Protein AF-A0A9P4HJ32-F1 (afdb_monomer_lite)

pLDDT: mean 80.84, std 12.19, range [44.28, 93.56]

InterPro domains:
  IPR002921 Fungal lipase-type domain [PF01764] (9-106)
  IPR029058 Alpha/Beta hydrolase fold [G3DSA:3.40.50.1820] (1-153)
  IPR029058 Alpha/Beta hydrolase fold [SSF53474] (9-110)

Organism: NCBI:txid210430

Structure (mmCIF, N/CA/C/O backbone):
data_AF-A0A9P4HJ32-F1
#
_entry.id   AF-A0A9P4HJ32-F1
#
loop_
_atom_site.group_PDB
_atom_site.id
_atom_site.type_symbol
_atom_site.label_atom_id
_atom_site.label_alt_id
_atom_site.label_comp_id
_atom_site.label_asym_id
_atom_site.label_entity_id
_atom_site.label_seq_id
_atom_site.pdbx_PDB_ins_code
_atom_site.Cartn_x
_atom_site.Cartn_y
_atom_site.Cartn_z
_atom_site.occupancy
_atom_site.B_iso_or_equiv
_atom_site.auth_seq_id
_atom_site.auth_comp_id
_atom_site.auth_asym_id
_atom_site.auth_atom_id
_atom_site.pdbx_PDB_model_num
ATOM 1 N N . MET A 1 1 ? 17.304 8.171 8.869 1.00 63.50 1 MET A N 1
ATOM 2 C CA . MET A 1 1 ? 16.252 8.714 7.978 1.00 63.50 1 MET A CA 1
ATOM 3 C C . MET A 1 1 ? 14.934 7.968 8.173 1.00 63.50 1 MET A C 1
ATOM 5 O O . MET A 1 1 ? 13.991 8.559 8.678 1.00 63.50 1 MET A O 1
ATOM 9 N N . TRP A 1 2 ? 14.903 6.663 7.905 1.00 66.06 2 TRP A N 1
ATOM 10 C CA . TRP A 1 2 ? 13.731 5.793 8.039 1.00 66.06 2 TRP A CA 1
ATOM 11 C C . TRP A 1 2 ? 12.939 5.889 9.356 1.00 66.06 2 TRP A C 1
ATOM 13 O O . TRP A 1 2 ? 11.727 6.075 9.316 1.00 66.06 2 TRP A O 1
ATOM 23 N N . HIS A 1 3 ? 13.598 5.868 10.520 1.00 68.44 3 HIS A N 1
ATOM 24 C CA . HIS A 1 3 ? 12.908 6.025 11.813 1.00 68.44 3 HIS A CA 1
ATOM 25 C C . HIS A 1 3 ? 12.231 7.394 11.998 1.00 68.44 3 HIS A C 1
ATOM 27 O O . HIS A 1 3 ? 11.161 7.470 12.594 1.00 68.44 3 HIS A O 1
ATOM 33 N N . GLY A 1 4 ? 12.822 8.470 11.467 1.00 69.75 4 GLY A N 1
ATOM 34 C CA . GLY A 1 4 ? 12.216 9.805 11.513 1.00 69.75 4 GLY A CA 1
ATOM 35 C C . GLY A 1 4 ? 10.973 9.896 10.626 1.00 69.75 4 GLY A C 1
ATOM 36 O O . GLY A 1 4 ? 9.961 10.446 11.045 1.00 69.75 4 GLY A O 1
ATOM 37 N N . MET A 1 5 ? 11.023 9.280 9.440 1.00 76.31 5 MET A N 1
ATOM 38 C CA . MET A 1 5 ? 9.870 9.191 8.536 1.00 76.31 5 MET A CA 1
ATOM 39 C C . MET A 1 5 ? 8.754 8.320 9.121 1.00 76.31 5 MET A C 1
ATOM 41 O O . MET A 1 5 ? 7.588 8.680 9.006 1.00 76.31 5 MET A O 1
ATOM 45 N N . ARG A 1 6 ? 9.103 7.219 9.805 1.00 74.94 6 ARG A N 1
ATOM 46 C CA . ARG A 1 6 ? 8.141 6.400 10.557 1.00 74.94 6 ARG A CA 1
ATOM 47 C C . ARG A 1 6 ? 7.414 7.232 11.612 1.00 74.94 6 ARG A C 1
ATOM 49 O O . ARG A 1 6 ? 6.195 7.190 11.656 1.00 74.94 6 ARG A O 1
ATOM 56 N N . LYS A 1 7 ? 8.142 8.014 12.420 1.00 80.00 7 LYS A N 1
ATOM 57 C CA . LYS A 1 7 ? 7.524 8.875 13.441 1.00 80.00 7 LYS A CA 1
ATOM 58 C C . LYS A 1 7 ? 6.547 9.877 12.820 1.00 80.00 7 LYS A C 1
ATOM 60 O O . LYS A 1 7 ? 5.411 9.958 13.263 1.00 80.00 7 LYS A O 1
ATOM 65 N N . ALA A 1 8 ? 6.972 10.581 11.770 1.00 81.62 8 ALA A N 1
ATOM 66 C CA . ALA A 1 8 ? 6.108 11.532 11.073 1.00 81.62 8 ALA A CA 1
ATOM 67 C C . ALA A 1 8 ? 4.844 10.858 10.507 1.00 81.62 8 ALA A C 1
ATOM 69 O O . ALA A 1 8 ? 3.756 11.411 10.619 1.00 81.62 8 ALA A O 1
ATOM 70 N N . ALA A 1 9 ? 4.967 9.645 9.957 1.00 79.38 9 ALA A N 1
ATOM 71 C CA . ALA A 1 9 ? 3.818 8.877 9.485 1.00 79.38 9 ALA A CA 1
ATOM 72 C C . ALA A 1 9 ? 2.849 8.510 10.625 1.00 79.38 9 ALA A C 1
ATOM 74 O O . ALA A 1 9 ? 1.639 8.629 10.449 1.00 79.38 9 ALA A O 1
ATOM 75 N N . SER A 1 10 ? 3.358 8.113 11.796 1.00 81.50 10 SER A N 1
ATOM 76 C CA . SER A 1 10 ? 2.527 7.818 12.973 1.00 81.50 10 SER A CA 1
ATOM 77 C C . SER A 1 10 ? 1.823 9.061 13.532 1.00 81.50 10 SER A C 1
ATOM 79 O O . SER A 1 10 ? 0.663 8.976 13.945 1.00 81.50 10 SER A O 1
ATOM 81 N N . ASP A 1 11 ? 2.491 10.217 13.521 1.00 84.62 11 ASP A N 1
ATOM 82 C CA . ASP A 1 11 ? 1.903 11.485 13.966 1.00 84.62 11 ASP A CA 1
ATOM 83 C C . ASP A 1 11 ? 0.747 11.903 13.036 1.00 84.62 11 ASP A C 1
ATOM 85 O O . ASP A 1 11 ? -0.332 12.265 13.504 1.00 84.62 11 ASP A O 1
ATOM 89 N N . GLU A 1 12 ? 0.933 11.798 11.715 1.00 84.94 12 GLU A N 1
ATOM 90 C CA . GLU A 1 12 ? -0.121 12.097 10.735 1.00 84.94 12 GLU A CA 1
ATOM 91 C C . GLU A 1 12 ? -1.273 11.082 10.773 1.00 84.94 12 GLU A C 1
ATOM 93 O O . GLU A 1 12 ? -2.437 11.476 10.680 1.00 84.94 12 GLU A O 1
ATOM 98 N N . LEU A 1 13 ? -0.981 9.791 10.985 1.00 83.81 13 LEU A N 1
ATOM 99 C CA . LEU A 1 13 ? -2.013 8.774 11.211 1.00 83.81 13 LEU A CA 1
ATOM 100 C C . LEU A 1 13 ? -2.904 9.149 12.399 1.00 83.81 13 LEU A C 1
ATOM 102 O O . LEU A 1 13 ? -4.127 9.108 12.276 1.00 83.81 13 LEU A O 1
ATOM 106 N N . SER A 1 14 ? -2.294 9.510 13.531 1.00 85.06 14 SER A N 1
ATOM 107 C CA . SER A 1 14 ? -3.031 9.835 14.756 1.00 85.06 14 SER A CA 1
ATOM 108 C C . SER A 1 14 ? -3.970 11.022 14.525 1.00 85.06 14 SER A C 1
ATOM 110 O O . SER A 1 14 ? -5.155 10.938 14.832 1.00 85.06 14 SER A O 1
ATOM 112 N N . LYS A 1 15 ? -3.488 12.083 13.859 1.00 86.62 15 LYS A N 1
ATOM 113 C CA . LYS A 1 15 ? -4.322 13.241 13.491 1.00 86.62 15 LYS A CA 1
ATOM 114 C C . LYS A 1 15 ? -5.501 12.858 12.596 1.00 86.62 15 LYS A C 1
ATOM 116 O O . LYS A 1 15 ? -6.607 13.363 12.783 1.00 86.62 15 LYS A O 1
ATOM 121 N N . ALA A 1 16 ? -5.274 11.990 11.609 1.00 84.56 16 ALA A N 1
ATOM 122 C CA . ALA A 1 16 ? -6.331 11.539 10.709 1.00 84.56 16 ALA A CA 1
ATOM 123 C C . ALA A 1 16 ? -7.399 10.725 11.458 1.00 84.56 16 ALA A C 1
ATOM 125 O O . ALA A 1 16 ? -8.595 10.936 11.252 1.00 84.56 16 ALA A O 1
ATOM 126 N N . VAL A 1 17 ? -6.974 9.833 12.356 1.00 85.44 17 VAL A N 1
ATOM 127 C CA . VAL A 1 17 ? -7.867 9.037 13.207 1.00 85.44 17 VAL A CA 1
ATOM 128 C C . VAL A 1 17 ? -8.686 9.937 14.131 1.00 85.44 17 VAL A C 1
ATOM 130 O O . VAL A 1 17 ? -9.909 9.803 14.161 1.00 85.44 17 VAL A O 1
ATOM 133 N N . ASP A 1 18 ? -8.052 10.899 14.804 1.00 86.69 18 ASP A N 1
ATOM 134 C CA . ASP A 1 18 ? -8.735 11.873 15.662 1.00 86.69 18 ASP A CA 1
ATOM 135 C C . ASP A 1 18 ? -9.801 12.655 14.883 1.00 86.69 18 ASP A C 1
ATOM 137 O O . ASP A 1 18 ? -10.925 12.834 15.355 1.00 86.69 18 ASP A O 1
ATOM 141 N N . GLY A 1 19 ? -9.485 13.061 13.648 1.00 86.50 19 GLY A N 1
ATOM 142 C CA . GLY A 1 19 ? -10.426 13.740 12.759 1.00 86.50 19 GLY A CA 1
ATOM 143 C C . GLY A 1 19 ? -11.647 12.892 12.385 1.00 86.50 19 GLY A C 1
ATOM 144 O O . GLY A 1 19 ? -12.755 13.424 12.302 1.00 86.50 19 GLY A O 1
ATOM 145 N N . ILE A 1 20 ? -11.474 11.582 12.185 1.00 85.44 20 ILE A N 1
ATOM 146 C CA . ILE A 1 20 ? -12.574 10.644 11.897 1.00 85.44 20 ILE A CA 1
ATOM 147 C C . ILE A 1 20 ? -13.428 10.410 13.149 1.00 85.44 20 ILE A C 1
ATOM 149 O O . ILE A 1 20 ? -14.660 10.439 13.079 1.00 85.44 20 ILE A O 1
ATOM 153 N N . LEU A 1 21 ? -12.785 10.219 14.305 1.00 86.38 21 LEU A N 1
ATOM 154 C CA . LEU A 1 21 ? -13.467 10.026 15.585 1.00 86.38 21 LEU A CA 1
ATOM 155 C C . LEU A 1 21 ? -14.290 11.251 15.983 1.00 86.38 21 LEU A C 1
ATOM 157 O O . LEU A 1 21 ? -15.420 11.098 16.443 1.00 86.38 21 LEU A O 1
ATOM 161 N N . ALA A 1 22 ? -13.771 12.458 15.750 1.00 88.44 22 ALA A N 1
ATOM 162 C CA . ALA A 1 22 ? -14.486 13.706 16.008 1.00 88.44 22 ALA A CA 1
ATOM 163 C C . ALA A 1 22 ? -15.792 13.827 15.202 1.00 88.44 22 ALA A C 1
ATOM 165 O O . ALA A 1 22 ? -16.720 14.512 15.627 1.00 88.44 22 ALA A O 1
ATOM 166 N N . GLN A 1 23 ? -15.891 13.138 14.062 1.00 88.75 23 GLN A N 1
ATOM 167 C CA . GLN A 1 23 ? -17.110 13.073 13.251 1.00 88.75 23 GLN A CA 1
ATOM 168 C C . GLN A 1 23 ? -18.100 12.004 13.744 1.00 88.75 23 GLN A C 1
ATOM 170 O O . GLN A 1 23 ? -19.191 11.885 13.192 1.00 88.75 23 GLN A O 1
ATOM 175 N N . GLY A 1 24 ? -17.742 11.209 14.760 1.00 85.56 24 GLY A N 1
ATOM 176 C CA . GLY A 1 24 ? -18.576 10.129 15.291 1.00 85.56 24 GLY A CA 1
ATOM 177 C C . GLY A 1 24 ? -18.759 8.966 14.313 1.00 85.56 24 GLY A C 1
ATOM 178 O O . GLY A 1 24 ? -19.758 8.253 14.386 1.00 85.56 24 GLY A O 1
ATOM 179 N N . THR A 1 25 ? -17.826 8.788 13.373 1.00 85.25 25 THR A N 1
ATOM 180 C CA . THR A 1 25 ? -17.919 7.762 12.327 1.00 85.25 25 THR A CA 1
ATOM 181 C C . THR A 1 25 ? -16.843 6.691 12.474 1.00 85.25 25 THR A C 1
ATOM 183 O O . THR A 1 25 ? -15.806 6.885 13.108 1.00 85.25 25 THR A O 1
ATOM 186 N N . THR A 1 26 ? -17.097 5.529 11.873 1.00 85.19 26 THR A N 1
ATOM 187 C CA . THR A 1 26 ? -16.115 4.451 11.719 1.00 85.19 26 THR A CA 1
ATOM 188 C C . THR A 1 26 ? -15.831 4.267 10.230 1.00 85.19 26 THR A C 1
ATOM 190 O O . THR A 1 26 ? -16.778 4.219 9.436 1.00 85.19 26 THR A O 1
ATOM 193 N N . PRO A 1 27 ? -14.556 4.171 9.817 1.00 88.06 27 PRO A N 1
ATOM 194 C CA . PRO A 1 27 ? -14.228 3.957 8.418 1.00 88.06 27 PRO A CA 1
ATOM 195 C C . PRO A 1 27 ? -14.731 2.586 7.956 1.00 88.06 27 PRO A C 1
ATOM 197 O O . PRO A 1 27 ? -14.605 1.590 8.663 1.00 88.06 27 PRO A O 1
ATOM 200 N N . LYS A 1 28 ? -15.285 2.527 6.741 1.00 88.44 28 LYS A N 1
ATOM 201 C CA . LYS A 1 28 ? -15.649 1.250 6.098 1.00 88.44 28 LYS A CA 1
ATOM 202 C C . LYS A 1 28 ? -14.411 0.481 5.637 1.00 88.44 28 LYS A C 1
ATOM 204 O O . LYS A 1 28 ? -14.412 -0.743 5.632 1.00 88.44 28 LYS A O 1
ATOM 209 N N . GLN A 1 29 ? -13.387 1.223 5.223 1.00 89.81 29 GLN A N 1
ATOM 210 C CA . GLN A 1 29 ? -12.125 0.712 4.720 1.00 89.81 29 GLN A CA 1
ATOM 211 C C . GLN A 1 29 ? -11.041 1.777 4.917 1.00 89.81 29 GLN A C 1
ATOM 213 O O . GLN A 1 29 ? -11.298 2.972 4.777 1.00 89.81 29 GLN A O 1
ATOM 218 N N . ILE A 1 30 ? -9.832 1.328 5.217 1.00 90.19 30 ILE A N 1
ATOM 219 C CA . ILE A 1 30 ? -8.611 2.100 5.375 1.00 90.19 30 ILE A CA 1
ATOM 220 C C . ILE A 1 30 ? -7.591 1.478 4.429 1.00 90.19 30 ILE A C 1
ATOM 222 O O . ILE A 1 30 ? -7.285 0.286 4.506 1.00 90.19 30 ILE A O 1
ATOM 226 N N . VAL A 1 31 ? -7.067 2.293 3.524 1.00 91.88 31 VAL A N 1
ATOM 227 C CA . VAL A 1 31 ? -6.037 1.876 2.577 1.00 91.88 31 VAL A CA 1
ATOM 228 C C . VAL A 1 31 ? -4.765 2.623 2.924 1.00 91.88 31 VAL A C 1
ATOM 230 O O . VAL A 1 31 ? -4.696 3.844 2.802 1.00 91.88 31 VAL A O 1
ATOM 233 N N . VAL A 1 32 ? -3.755 1.883 3.364 1.00 91.62 32 VAL A N 1
ATOM 234 C CA . VAL A 1 32 ? -2.410 2.417 3.563 1.00 91.62 32 VAL A CA 1
ATOM 235 C C . VAL A 1 32 ? -1.660 2.230 2.259 1.00 91.62 32 VAL A C 1
ATOM 237 O O . VAL A 1 32 ? -1.577 1.113 1.747 1.00 91.62 32 VAL A O 1
ATOM 240 N N . THR A 1 33 ? -1.124 3.316 1.715 1.00 92.06 33 THR A N 1
ATOM 241 C CA . THR A 1 33 ? -0.442 3.286 0.427 1.00 92.06 33 THR A CA 1
ATOM 242 C C . THR A 1 33 ? 0.854 4.078 0.439 1.00 92.06 33 THR A C 1
ATOM 244 O O . THR A 1 33 ? 1.054 4.964 1.271 1.00 92.06 33 THR A O 1
ATOM 247 N N . GLY A 1 34 ? 1.749 3.745 -0.485 1.00 91.00 34 GLY A N 1
ATOM 248 C CA . GLY A 1 34 ? 3.023 4.420 -0.637 1.00 91.00 34 GLY A CA 1
ATOM 249 C C . GLY A 1 34 ? 3.702 4.047 -1.946 1.00 91.00 34 GLY A C 1
ATOM 250 O O . GLY A 1 34 ? 3.642 2.904 -2.393 1.00 91.00 34 GLY A O 1
ATOM 251 N N . PHE A 1 35 ? 4.375 5.023 -2.545 1.00 91.75 35 PHE A N 1
ATOM 252 C CA . PHE A 1 35 ? 5.157 4.849 -3.762 1.00 91.75 35 PHE A CA 1
ATOM 253 C C . PHE A 1 35 ? 6.652 4.955 -3.468 1.00 91.75 35 PHE A C 1
ATOM 255 O O . PHE A 1 35 ? 7.056 5.842 -2.712 1.00 91.75 35 PHE A O 1
ATOM 262 N N . SER A 1 36 ? 7.477 4.094 -4.072 1.00 89.44 36 SER A N 1
ATOM 263 C CA . SER A 1 36 ? 8.938 4.169 -3.965 1.00 89.44 36 SER A CA 1
ATOM 264 C C . SER A 1 36 ? 9.393 4.184 -2.498 1.00 89.44 36 SER A C 1
ATOM 266 O O . SER A 1 36 ? 9.004 3.317 -1.707 1.00 89.44 36 SER A O 1
ATOM 268 N N . MET A 1 37 ? 10.169 5.189 -2.085 1.00 86.56 37 MET A N 1
ATOM 269 C CA . MET A 1 37 ? 10.541 5.405 -0.685 1.00 86.56 37 MET A CA 1
ATOM 270 C C . MET A 1 37 ? 9.330 5.491 0.252 1.00 86.56 37 MET A C 1
ATOM 272 O O . MET A 1 37 ? 9.396 4.975 1.364 1.00 86.56 37 MET A O 1
ATOM 276 N N . GLY A 1 38 ? 8.218 6.088 -0.182 1.00 88.06 38 GLY A N 1
ATOM 277 C CA . GLY A 1 38 ? 6.974 6.149 0.589 1.00 88.06 38 GLY A CA 1
ATOM 278 C C . GLY A 1 38 ? 6.368 4.768 0.851 1.00 88.06 38 GLY A C 1
ATOM 279 O O . GLY A 1 38 ? 5.861 4.523 1.943 1.00 88.06 38 GLY A O 1
ATOM 280 N N . GLY A 1 39 ? 6.506 3.832 -0.095 1.00 88.31 39 GLY A N 1
ATOM 281 C CA . GLY A 1 39 ? 6.151 2.423 0.109 1.00 88.31 39 GLY A CA 1
ATOM 282 C C . GLY A 1 39 ? 6.978 1.794 1.234 1.00 88.31 39 GLY A C 1
ATOM 283 O O . GLY A 1 39 ? 6.428 1.167 2.142 1.00 88.31 39 GLY A O 1
ATOM 284 N N . GLY A 1 40 ? 8.283 2.073 1.260 1.00 85.81 40 GLY A N 1
ATOM 285 C CA . GLY A 1 40 ? 9.172 1.674 2.355 1.00 85.81 40 GLY A CA 1
ATOM 286 C C . GLY A 1 40 ? 8.791 2.290 3.710 1.00 85.81 40 GLY A C 1
ATOM 287 O O . GLY A 1 40 ? 8.755 1.589 4.722 1.00 85.81 40 GLY A O 1
ATOM 288 N N . VAL A 1 41 ? 8.434 3.581 3.744 1.00 87.50 41 VAL A N 1
ATOM 289 C CA . VAL A 1 41 ? 7.942 4.240 4.972 1.00 87.50 41 VAL A CA 1
ATOM 290 C C . VAL A 1 41 ? 6.685 3.556 5.492 1.00 87.50 41 VAL A C 1
ATOM 292 O O . VAL A 1 41 ? 6.648 3.169 6.661 1.00 87.50 41 VAL A O 1
ATOM 295 N N . SER A 1 42 ? 5.682 3.382 4.628 1.00 88.75 42 SER A N 1
ATOM 296 C CA . SER A 1 42 ? 4.417 2.747 5.005 1.00 88.75 42 SER A CA 1
ATOM 297 C C . SER A 1 42 ? 4.630 1.320 5.513 1.00 88.75 42 SER A C 1
ATOM 299 O O . SER A 1 42 ? 4.063 0.950 6.535 1.00 88.75 42 SER A O 1
ATOM 301 N N . THR A 1 43 ? 5.560 0.579 4.904 1.00 87.50 43 THR A N 1
ATOM 302 C CA . THR A 1 43 ? 5.960 -0.769 5.323 1.00 87.50 43 THR A CA 1
ATOM 303 C C . THR A 1 43 ? 6.540 -0.796 6.737 1.00 87.50 43 THR A C 1
ATOM 305 O O . THR A 1 43 ? 6.143 -1.635 7.544 1.00 87.50 43 THR A O 1
ATOM 308 N N . MET A 1 44 ? 7.439 0.130 7.086 1.00 86.06 44 MET A N 1
ATOM 309 C CA . MET A 1 44 ? 7.999 0.180 8.445 1.00 86.06 44 MET A CA 1
ATOM 310 C C . MET A 1 44 ? 7.008 0.663 9.498 1.00 86.06 44 MET A C 1
ATOM 312 O O . MET A 1 44 ? 7.096 0.252 10.654 1.00 86.06 44 MET A O 1
ATOM 316 N N . ALA A 1 45 ? 6.114 1.576 9.122 1.00 88.75 45 ALA A N 1
ATOM 317 C CA . ALA A 1 45 ? 5.093 2.107 10.014 1.00 88.75 45 ALA A CA 1
ATOM 318 C C . ALA A 1 45 ? 3.907 1.144 10.182 1.00 88.75 45 ALA A C 1
ATOM 320 O O . ALA A 1 45 ? 3.101 1.326 11.090 1.00 88.75 45 ALA A O 1
ATOM 321 N N . PHE A 1 46 ? 3.792 0.116 9.335 1.00 89.62 46 PHE A N 1
ATOM 322 C CA . PHE A 1 46 ? 2.576 -0.684 9.231 1.00 89.62 46 PHE A CA 1
ATOM 323 C C . PHE A 1 46 ? 2.190 -1.396 10.530 1.00 89.62 46 PHE A C 1
ATOM 325 O O . PHE A 1 46 ? 1.009 -1.460 10.859 1.00 89.62 46 PHE A O 1
ATOM 332 N N . THR A 1 47 ? 3.164 -1.885 11.300 1.00 89.62 47 THR A N 1
ATOM 333 C CA . THR A 1 47 ? 2.889 -2.502 12.606 1.00 89.62 47 THR A CA 1
ATOM 334 C C . THR A 1 47 ? 2.230 -1.514 13.567 1.00 89.62 47 THR A C 1
ATOM 336 O O . THR A 1 47 ? 1.196 -1.836 14.148 1.00 89.62 47 THR A O 1
ATOM 339 N N . ASP A 1 48 ? 2.770 -0.297 13.668 1.00 88.81 48 ASP A N 1
ATOM 340 C CA . ASP A 1 48 ? 2.208 0.757 14.518 1.00 88.81 48 ASP A CA 1
ATOM 341 C C . ASP A 1 48 ? 0.809 1.161 14.025 1.00 88.81 48 ASP A C 1
ATOM 343 O O . ASP A 1 48 ? -0.104 1.349 14.827 1.00 88.81 48 ASP A O 1
ATOM 347 N N . ILE A 1 49 ? 0.618 1.242 12.700 1.00 90.38 49 ILE A N 1
ATOM 348 C CA . ILE A 1 49 ? -0.680 1.548 12.083 1.00 90.38 49 ILE A CA 1
ATOM 349 C C . ILE A 1 49 ? -1.724 0.496 12.471 1.00 90.38 49 ILE A C 1
ATOM 351 O O . ILE A 1 49 ? -2.820 0.844 12.909 1.00 90.38 49 ILE A O 1
ATOM 355 N N . VAL A 1 50 ? -1.389 -0.789 12.340 1.00 91.56 50 VAL A N 1
ATOM 356 C CA . VAL A 1 50 ? -2.276 -1.902 12.705 1.00 91.56 50 VAL A CA 1
ATOM 357 C C . VAL A 1 50 ? -2.655 -1.834 14.178 1.00 91.56 50 VAL A C 1
ATOM 359 O O . VAL A 1 50 ? -3.832 -1.970 14.508 1.00 91.56 50 VAL A O 1
ATOM 362 N N . GLU A 1 51 ? -1.686 -1.615 15.066 1.00 90.31 51 GLU A N 1
ATOM 363 C CA . GLU A 1 51 ? -1.951 -1.520 16.502 1.00 90.31 51 GLU A CA 1
ATOM 364 C C . GLU A 1 51 ? -2.847 -0.334 16.840 1.00 90.31 51 GLU A C 1
ATOM 366 O O . GLU A 1 51 ? -3.806 -0.492 17.596 1.00 90.31 51 GLU A O 1
ATOM 371 N N . HIS A 1 52 ? -2.585 0.826 16.242 1.00 89.12 52 HIS A N 1
ATOM 372 C CA . HIS A 1 52 ? -3.388 2.022 16.446 1.00 89.12 52 HIS A CA 1
ATOM 373 C C . HIS A 1 52 ? -4.837 1.807 15.985 1.00 89.12 52 HIS A C 1
ATOM 375 O O . HIS A 1 52 ? -5.766 1.975 16.770 1.00 89.12 52 HIS A O 1
ATOM 381 N N . ILE A 1 53 ? -5.040 1.323 14.755 1.00 89.50 53 ILE A N 1
ATOM 382 C CA . ILE A 1 53 ? -6.367 1.008 14.198 1.00 89.50 53 ILE A CA 1
ATOM 383 C C . ILE A 1 53 ? -7.100 -0.018 15.067 1.00 89.50 53 ILE A C 1
ATOM 385 O O . ILE A 1 53 ? -8.282 0.154 15.369 1.00 89.50 53 ILE A O 1
ATOM 389 N N . ARG A 1 54 ? -6.404 -1.079 15.494 1.00 90.38 54 ARG A N 1
ATOM 390 C CA . ARG A 1 54 ? -6.976 -2.130 16.343 1.00 90.38 54 ARG A CA 1
ATOM 391 C C . ARG A 1 54 ? -7.433 -1.577 17.689 1.00 90.38 54 ARG A C 1
ATOM 393 O O . ARG A 1 54 ? -8.500 -1.961 18.156 1.00 90.38 54 ARG A O 1
ATOM 400 N N . ASN A 1 55 ? -6.636 -0.707 18.305 1.00 90.12 55 ASN A N 1
ATOM 401 C CA . ASN A 1 55 ? -6.961 -0.110 19.598 1.00 90.12 55 ASN A CA 1
ATOM 402 C C . ASN A 1 55 ? -8.112 0.901 19.488 1.00 90.12 55 ASN A C 1
ATOM 404 O O . ASN A 1 55 ? -8.884 1.033 20.433 1.00 90.12 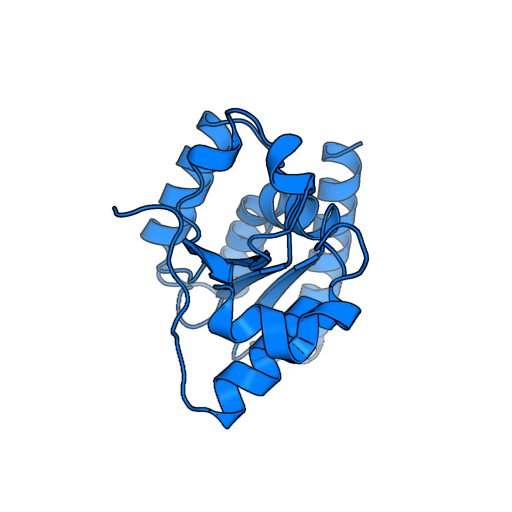55 ASN A O 1
ATOM 408 N N . THR A 1 56 ? -8.250 1.573 18.344 1.00 89.06 56 THR A N 1
ATOM 409 C CA . THR A 1 56 ? -9.300 2.574 18.125 1.00 89.06 56 THR A CA 1
ATOM 410 C C . THR A 1 56 ? -10.646 1.961 17.745 1.00 89.06 56 THR A C 1
ATOM 412 O O . THR A 1 56 ? -11.669 2.334 18.312 1.00 89.06 56 THR A O 1
ATOM 415 N N . TRP A 1 57 ? -10.674 1.031 16.786 1.00 87.12 57 TRP A N 1
ATOM 416 C CA . TRP A 1 57 ? -11.929 0.521 16.211 1.00 87.12 57 TRP A CA 1
ATOM 417 C C . TRP A 1 57 ? -12.211 -0.957 16.495 1.00 87.12 57 TRP A C 1
ATOM 419 O O . TRP A 1 57 ? -13.269 -1.436 16.108 1.00 87.12 57 TRP A O 1
ATOM 429 N N . GLY A 1 58 ? -11.316 -1.659 17.199 1.00 71.44 58 GLY A N 1
ATOM 430 C CA . GLY A 1 58 ? -11.564 -2.984 17.773 1.00 71.44 58 GLY A CA 1
ATOM 431 C C . GLY A 1 58 ? -11.854 -4.086 16.751 1.00 71.44 58 GLY A C 1
ATOM 432 O O . GLY A 1 58 ? -12.984 -4.262 16.314 1.00 71.44 58 GLY A O 1
ATOM 433 N N . SER A 1 59 ? -10.858 -4.913 16.420 1.00 66.00 59 SER A N 1
ATOM 434 C CA . SER A 1 59 ? -11.117 -6.195 15.748 1.00 66.00 59 SER A CA 1
ATOM 435 C C . SER A 1 59 ? -9.928 -7.152 15.829 1.00 66.00 59 SER A C 1
ATOM 437 O O . SER A 1 59 ? -8.774 -6.747 15.695 1.00 66.00 59 SER A O 1
ATOM 439 N N . HIS A 1 60 ? -10.214 -8.446 15.988 1.00 67.81 60 HIS A N 1
ATOM 440 C CA . HIS A 1 60 ? -9.233 -9.516 15.774 1.00 67.81 60 HIS A CA 1
ATOM 441 C C . HIS A 1 60 ? -9.019 -9.830 14.286 1.00 67.81 60 HIS A C 1
ATOM 443 O O . HIS A 1 60 ? -8.014 -10.440 13.937 1.00 67.81 60 HIS A O 1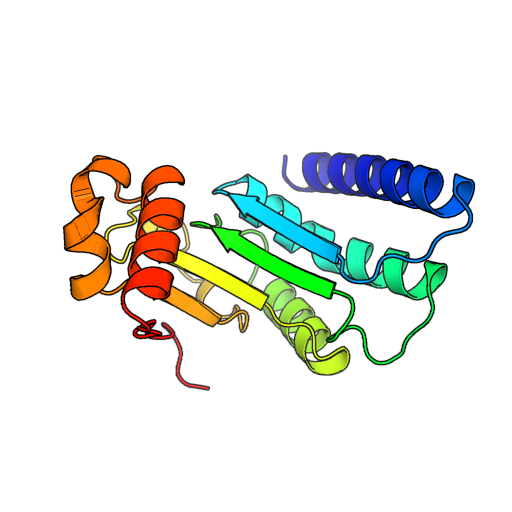
ATOM 449 N N . ASN A 1 61 ? -9.931 -9.394 13.412 1.00 83.94 61 ASN A N 1
ATOM 450 C CA . ASN A 1 61 ? -9.835 -9.536 11.964 1.00 83.94 61 ASN A CA 1
ATOM 451 C C . ASN A 1 61 ? -9.918 -8.153 11.307 1.00 83.94 61 ASN A C 1
ATOM 453 O O . ASN A 1 61 ? -10.985 -7.538 11.259 1.00 83.94 61 ASN A O 1
ATOM 457 N N . LEU A 1 62 ? -8.784 -7.656 10.819 1.00 90.19 62 LEU A N 1
ATOM 458 C CA . LEU A 1 62 ? -8.711 -6.356 10.155 1.00 90.19 62 LEU A CA 1
ATOM 459 C C . LEU A 1 62 ? -8.808 -6.484 8.633 1.00 90.19 62 LEU A C 1
ATOM 461 O O . LEU A 1 62 ? -8.796 -5.464 7.960 1.00 90.19 62 LEU A O 1
ATOM 465 N N . GLY A 1 63 ? -8.941 -7.689 8.074 1.00 87.56 63 GLY A N 1
ATOM 466 C CA . GLY A 1 63 ? -8.866 -7.925 6.632 1.00 87.56 63 GLY A CA 1
ATOM 467 C C . GLY A 1 63 ? -9.942 -7.232 5.796 1.00 87.56 63 GLY A C 1
ATOM 468 O O . GLY A 1 63 ? -9.708 -6.908 4.632 1.00 87.56 63 GLY A O 1
ATOM 469 N N . SER A 1 64 ? -11.116 -6.968 6.378 1.00 88.56 64 SER A N 1
ATOM 470 C CA . SER A 1 64 ? -12.171 -6.177 5.732 1.00 88.56 64 SER A CA 1
ATOM 471 C C . SER A 1 64 ? -11.968 -4.670 5.885 1.00 88.56 64 SER A C 1
ATOM 473 O O . SER A 1 64 ? -12.439 -3.909 5.046 1.00 88.56 64 SER A O 1
ATOM 475 N N . LEU A 1 65 ? -11.283 -4.243 6.950 1.00 90.50 65 LEU A N 1
ATOM 476 C CA . LEU A 1 65 ? -11.106 -2.836 7.297 1.00 90.50 65 LEU A CA 1
ATOM 477 C C . LEU A 1 65 ? -9.813 -2.259 6.726 1.00 90.50 65 LEU A C 1
ATOM 479 O O . LEU A 1 65 ? -9.800 -1.102 6.343 1.00 90.50 65 LEU A O 1
ATOM 483 N N . LEU A 1 66 ? -8.728 -3.025 6.679 1.00 91.19 66 LEU A N 1
ATOM 484 C CA . LEU A 1 66 ? -7.386 -2.525 6.420 1.00 91.19 66 LEU A CA 1
ATOM 485 C C . LEU A 1 66 ? -6.744 -3.254 5.242 1.00 91.19 66 LEU A C 1
ATOM 487 O O . LEU A 1 66 ? -6.739 -4.483 5.172 1.00 91.19 66 LEU A O 1
ATOM 491 N N . GLN A 1 67 ? -6.161 -2.477 4.333 1.00 91.81 67 GLN A N 1
ATOM 492 C CA . GLN A 1 67 ? -5.370 -2.973 3.210 1.00 91.81 67 GLN A CA 1
ATOM 493 C C . GLN A 1 67 ? -4.061 -2.198 3.094 1.00 91.81 67 GLN A C 1
ATOM 495 O O . GLN A 1 67 ? -4.002 -1.010 3.420 1.00 91.81 67 GLN A O 1
ATOM 500 N N . HIS A 1 68 ? -3.019 -2.873 2.610 1.00 91.69 68 HIS A N 1
ATOM 501 C CA . HIS A 1 68 ? -1.717 -2.271 2.349 1.00 91.69 68 HIS A CA 1
ATOM 502 C C . HIS A 1 68 ? -1.374 -2.378 0.861 1.00 91.69 68 HIS A C 1
ATOM 504 O O . HIS A 1 68 ? -1.155 -3.473 0.349 1.00 91.69 68 HIS A O 1
ATOM 510 N N . LEU A 1 69 ? -1.354 -1.247 0.161 1.00 89.75 69 LEU A N 1
ATOM 511 C CA . LEU A 1 69 ? -1.149 -1.175 -1.285 1.00 89.75 69 LEU A CA 1
ATOM 512 C C . LEU A 1 69 ? 0.043 -0.285 -1.603 1.00 89.75 69 LEU A C 1
ATOM 514 O O . LEU A 1 69 ? -0.072 0.939 -1.567 1.00 89.75 69 LEU A O 1
ATOM 518 N N . THR A 1 70 ? 1.180 -0.871 -1.946 1.00 89.75 70 THR A N 1
ATOM 519 C CA . THR A 1 70 ? 2.362 -0.107 -2.344 1.00 89.75 70 THR A CA 1
ATOM 520 C C . THR A 1 70 ? 2.632 -0.208 -3.838 1.00 89.75 70 THR A C 1
ATOM 522 O O . THR A 1 70 ? 2.174 -1.120 -4.527 1.00 89.75 70 THR A O 1
ATOM 525 N N . PHE A 1 71 ? 3.377 0.768 -4.343 1.00 88.81 71 PHE A N 1
ATOM 526 C CA . PHE A 1 71 ? 3.772 0.850 -5.740 1.00 88.81 71 PHE A CA 1
ATOM 527 C C . PHE A 1 71 ? 5.280 1.030 -5.808 1.00 88.81 71 PHE A C 1
ATOM 529 O O . PHE A 1 71 ? 5.811 2.008 -5.277 1.00 88.81 71 PHE A O 1
ATOM 536 N N . ALA A 1 72 ? 5.960 0.091 -6.457 1.00 87.81 72 ALA A N 1
ATOM 537 C CA . ALA A 1 72 ? 7.403 0.076 -6.618 1.00 87.81 72 ALA A CA 1
ATOM 538 C C . ALA A 1 72 ? 8.136 0.346 -5.290 1.00 87.81 72 ALA A C 1
ATOM 540 O O . ALA A 1 72 ? 9.053 1.164 -5.227 1.00 87.81 72 ALA A O 1
ATOM 541 N N . ALA A 1 73 ? 7.678 -0.265 -4.192 1.00 86.94 73 ALA A N 1
ATOM 542 C CA . ALA A 1 73 ? 8.178 0.063 -2.866 1.00 86.94 73 ALA A CA 1
ATOM 543 C C . ALA A 1 73 ? 9.673 -0.229 -2.741 1.00 86.94 73 ALA A C 1
ATOM 545 O O . ALA A 1 73 ? 10.150 -1.333 -3.027 1.00 86.94 73 ALA A O 1
ATOM 546 N N . VAL A 1 74 ? 10.403 0.759 -2.223 1.00 82.12 74 VAL A N 1
ATOM 547 C CA . VAL A 1 74 ? 11.796 0.563 -1.843 1.00 82.12 74 VAL A CA 1
ATOM 548 C C . VAL A 1 74 ? 11.851 -0.266 -0.567 1.00 82.12 74 VAL A C 1
ATOM 550 O O . VAL A 1 74 ? 11.149 0.022 0.403 1.00 82.12 74 VAL A O 1
ATOM 553 N N . ALA A 1 75 ? 12.714 -1.282 -0.564 1.00 73.62 75 ALA A N 1
ATOM 554 C CA . ALA A 1 75 ? 12.908 -2.153 0.580 1.00 73.62 75 ALA A CA 1
ATOM 555 C C . ALA A 1 75 ? 13.234 -1.381 1.860 1.00 73.62 75 ALA A C 1
ATOM 557 O O . ALA A 1 75 ? 14.197 -0.614 1.911 1.00 73.62 75 ALA A O 1
ATOM 558 N N . ALA A 1 76 ? 12.440 -1.630 2.899 1.00 76.38 76 ALA A N 1
ATOM 559 C CA . ALA A 1 76 ? 12.626 -1.049 4.213 1.00 76.38 76 ALA A CA 1
ATOM 560 C C . ALA A 1 76 ? 12.498 -2.140 5.280 1.00 76.38 76 ALA A C 1
ATOM 562 O O . ALA A 1 76 ? 11.473 -2.813 5.370 1.00 76.38 76 ALA A O 1
ATOM 563 N N . GLY A 1 77 ? 13.550 -2.289 6.085 1.00 76.75 77 GLY A N 1
ATOM 564 C CA . GLY A 1 77 ? 13.700 -3.392 7.032 1.00 76.75 77 GLY A CA 1
ATOM 565 C C . GLY A 1 77 ? 14.590 -4.516 6.500 1.00 76.75 77 GLY A C 1
ATOM 566 O O . GLY A 1 77 ? 14.977 -4.544 5.331 1.00 76.75 77 GLY A O 1
ATOM 567 N N . ASP A 1 78 ? 14.955 -5.424 7.398 1.00 78.00 78 ASP A N 1
ATOM 568 C CA . ASP A 1 78 ? 15.669 -6.653 7.071 1.00 78.00 78 ASP A CA 1
ATOM 569 C C . ASP A 1 78 ? 14.691 -7.834 6.907 1.00 78.00 78 ASP A C 1
ATOM 571 O O . ASP A 1 78 ? 13.467 -7.694 7.000 1.00 78.00 78 ASP A O 1
ATOM 575 N N . GLN A 1 79 ? 15.232 -9.028 6.664 1.00 76.06 79 GLN A N 1
ATOM 576 C CA . GLN A 1 79 ? 14.432 -10.248 6.546 1.00 76.06 79 GLN A CA 1
ATOM 577 C C . GLN A 1 79 ? 13.635 -10.573 7.824 1.00 76.06 79 GLN A C 1
ATOM 579 O O . GLN A 1 79 ? 12.522 -11.101 7.742 1.00 76.06 79 GLN A O 1
ATOM 584 N N . GLY A 1 80 ? 14.181 -10.265 9.004 1.00 80.06 80 GLY A N 1
ATOM 585 C CA . GLY A 1 80 ? 13.503 -10.486 10.280 1.00 80.06 80 GLY A CA 1
ATOM 586 C C . GLY A 1 80 ? 12.278 -9.586 10.418 1.00 80.06 80 GLY A C 1
ATOM 587 O O . GLY A 1 80 ? 11.188 -10.067 10.730 1.00 80.06 80 GLY A O 1
ATOM 588 N N . PHE A 1 81 ? 12.430 -8.302 10.089 1.00 84.00 81 PHE A N 1
ATOM 589 C CA . PHE A 1 81 ? 11.338 -7.334 10.067 1.00 84.00 81 PHE A CA 1
ATOM 590 C C . PHE A 1 81 ? 10.213 -7.778 9.128 1.00 84.00 81 PHE A C 1
ATOM 592 O O . PHE A 1 81 ? 9.055 -7.848 9.540 1.00 84.00 81 PHE A O 1
ATOM 599 N N . HIS A 1 82 ? 10.547 -8.149 7.889 1.00 80.62 82 HIS A N 1
ATOM 600 C CA . HIS A 1 82 ? 9.546 -8.614 6.931 1.00 80.62 82 HIS A CA 1
ATOM 601 C C . HIS A 1 82 ? 8.865 -9.912 7.379 1.00 80.62 82 HIS A C 1
ATOM 603 O O . HIS A 1 82 ? 7.665 -10.059 7.179 1.00 80.62 82 HIS A O 1
ATOM 609 N N . THR A 1 83 ? 9.575 -10.818 8.057 1.00 79.56 83 THR A N 1
ATOM 610 C CA . THR A 1 83 ? 8.969 -12.028 8.639 1.00 79.56 83 THR A CA 1
ATOM 611 C C . THR A 1 83 ? 7.900 -11.675 9.677 1.00 79.56 83 THR A C 1
ATOM 613 O O . THR A 1 83 ? 6.787 -12.198 9.624 1.00 79.56 83 THR A O 1
ATOM 616 N N . VAL A 1 84 ? 8.204 -10.748 10.592 1.00 85.88 84 VAL A N 1
ATOM 617 C CA . VAL A 1 84 ? 7.238 -10.263 11.593 1.00 85.88 84 VAL A CA 1
ATOM 618 C C . VAL A 1 84 ? 6.047 -9.581 10.921 1.00 85.88 84 VAL A C 1
ATOM 620 O O . VAL A 1 84 ? 4.902 -9.858 11.275 1.00 85.88 84 VAL A O 1
ATOM 623 N N . LEU A 1 85 ? 6.308 -8.736 9.925 1.00 87.38 85 LEU A N 1
ATOM 624 C CA . LEU A 1 85 ? 5.276 -8.036 9.169 1.00 87.38 85 LEU A CA 1
ATOM 625 C C . LEU A 1 85 ? 4.342 -9.001 8.422 1.00 87.38 85 LEU A C 1
ATOM 627 O O . LEU A 1 85 ? 3.130 -8.817 8.417 1.00 87.38 85 LEU A O 1
ATOM 631 N N . ASN A 1 86 ? 4.877 -10.070 7.840 1.00 83.31 86 ASN A N 1
ATOM 632 C CA . ASN A 1 86 ? 4.067 -11.081 7.165 1.00 83.31 86 ASN A CA 1
ATOM 633 C C . ASN A 1 86 ? 3.158 -11.832 8.134 1.00 83.31 86 ASN A C 1
ATOM 635 O O . ASN A 1 86 ? 1.979 -12.022 7.847 1.00 83.31 86 ASN A O 1
ATOM 639 N N . ASN A 1 87 ? 3.690 -12.213 9.298 1.00 85.94 87 ASN A N 1
ATOM 640 C CA . ASN A 1 87 ? 2.892 -12.835 10.351 1.00 85.94 87 ASN A CA 1
ATOM 641 C C . ASN A 1 87 ? 1.775 -11.896 10.824 1.00 85.94 87 ASN A C 1
ATOM 643 O O . ASN A 1 87 ? 0.699 -12.357 11.195 1.00 85.94 87 ASN A O 1
ATOM 647 N N . LEU A 1 88 ? 2.021 -10.582 10.814 1.00 89.19 88 LEU A N 1
ATOM 648 C CA . LEU A 1 88 ? 1.015 -9.569 11.111 1.00 89.19 88 LEU A CA 1
ATOM 649 C C . LEU A 1 88 ? -0.097 -9.559 10.054 1.00 89.19 88 LEU A C 1
ATOM 651 O O . LEU A 1 88 ? -1.271 -9.594 10.424 1.00 89.19 88 LEU A O 1
ATOM 655 N N . TYR A 1 89 ? 0.257 -9.552 8.762 1.00 89.19 89 TYR A N 1
ATOM 656 C CA . TYR A 1 89 ? -0.725 -9.620 7.675 1.00 89.19 89 TYR A CA 1
ATOM 657 C C . TYR A 1 89 ? -1.590 -10.874 7.775 1.00 89.19 89 TYR A C 1
ATOM 659 O O . TYR A 1 89 ? -2.813 -10.773 7.740 1.00 89.19 89 TYR A O 1
ATOM 667 N N . GLU A 1 90 ? -0.967 -12.036 7.969 1.00 86.62 90 GLU A N 1
ATOM 668 C CA . GLU A 1 90 ? -1.660 -13.319 8.083 1.00 86.62 90 GLU A CA 1
ATOM 669 C C . GLU A 1 90 ? -2.575 -13.363 9.312 1.00 86.62 90 GLU A C 1
ATOM 671 O O . GLU A 1 90 ? -3.763 -13.664 9.194 1.00 86.62 90 GLU A O 1
ATOM 676 N N . ARG A 1 91 ? -2.054 -12.971 10.483 1.00 89.81 91 ARG A N 1
ATOM 677 C CA . ARG A 1 91 ? -2.803 -12.965 11.748 1.00 89.81 91 ARG A CA 1
ATOM 678 C C . ARG A 1 91 ? -4.088 -12.148 11.662 1.00 89.81 91 ARG A C 1
ATOM 680 O O . ARG A 1 91 ? -5.094 -12.559 12.229 1.00 89.81 91 ARG A O 1
ATOM 687 N N . TYR A 1 92 ? -4.045 -10.999 10.991 1.00 90.94 92 TYR A N 1
ATOM 688 C CA . TYR A 1 92 ? -5.190 -10.096 10.879 1.00 90.94 92 TYR A CA 1
ATOM 689 C C . TYR A 1 92 ? -5.919 -10.189 9.533 1.00 90.94 92 TYR A C 1
ATOM 691 O O . TYR A 1 92 ? -6.810 -9.377 9.290 1.00 90.94 92 TYR A O 1
ATOM 699 N N . GLN A 1 93 ? -5.556 -11.155 8.679 1.00 89.44 93 GLN A N 1
ATOM 700 C CA . GLN A 1 93 ? -6.086 -11.352 7.321 1.00 89.44 93 GLN A CA 1
ATOM 701 C C . GLN A 1 93 ? -6.005 -10.101 6.425 1.00 89.44 93 GLN A C 1
ATOM 703 O O . GLN A 1 93 ? -6.837 -9.891 5.542 1.00 89.44 93 GLN A O 1
ATOM 708 N N . ILE A 1 94 ? -5.003 -9.253 6.652 1.00 89.75 94 ILE A N 1
ATOM 709 C CA . ILE A 1 94 ? -4.804 -8.007 5.910 1.00 89.75 94 ILE A CA 1
ATOM 710 C C . ILE A 1 94 ? -4.259 -8.340 4.527 1.00 89.75 94 ILE A C 1
ATOM 712 O O . ILE A 1 94 ? -3.225 -8.994 4.390 1.00 89.75 94 ILE A O 1
ATOM 716 N N . LYS A 1 95 ? -4.926 -7.831 3.492 1.00 87.50 95 LYS A N 1
ATOM 717 C CA . LYS A 1 95 ? -4.436 -7.953 2.120 1.00 87.50 95 LYS A CA 1
ATOM 718 C C . LYS A 1 95 ? -3.329 -6.927 1.882 1.00 87.50 95 LYS A C 1
ATOM 720 O O . LYS A 1 95 ? -3.542 -5.728 2.081 1.00 87.50 95 LYS A O 1
ATOM 725 N N . ALA A 1 96 ? -2.156 -7.411 1.479 1.00 87.00 96 ALA A N 1
ATOM 726 C CA . ALA A 1 96 ? -0.966 -6.600 1.257 1.00 87.00 96 ALA A CA 1
ATOM 727 C C . ALA A 1 96 ? -0.333 -6.898 -0.108 1.00 87.00 96 ALA A C 1
ATOM 729 O O . ALA A 1 96 ? -0.078 -8.061 -0.436 1.00 87.00 96 ALA A O 1
ATOM 730 N N . TRP A 1 97 ? -0.062 -5.848 -0.883 1.00 85.00 97 TRP A N 1
ATOM 731 C CA . TRP A 1 97 ? 0.396 -5.947 -2.268 1.00 85.00 97 TRP A CA 1
ATOM 732 C C . TRP A 1 97 ? 1.388 -4.840 -2.626 1.00 85.00 97 TRP A C 1
ATOM 734 O O . TRP A 1 97 ? 1.193 -3.697 -2.221 1.00 85.00 97 TRP A O 1
ATOM 744 N N . ASP A 1 98 ? 2.426 -5.179 -3.398 1.00 83.88 98 ASP A N 1
ATOM 745 C CA . ASP A 1 98 ? 3.354 -4.209 -4.010 1.00 83.88 98 ASP A CA 1
ATOM 746 C C . ASP A 1 98 ? 3.338 -4.397 -5.514 1.00 83.88 98 ASP A C 1
ATOM 748 O O . ASP A 1 98 ? 3.748 -5.449 -6.009 1.00 83.88 98 ASP A O 1
ATOM 752 N N . PHE A 1 99 ? 2.879 -3.384 -6.235 1.00 84.44 99 PHE A N 1
ATOM 753 C CA . PHE A 1 99 ? 2.846 -3.389 -7.690 1.00 84.44 99 PHE A CA 1
ATOM 754 C C . PHE A 1 99 ? 4.143 -2.819 -8.227 1.00 84.44 99 PHE A C 1
ATOM 756 O O . PHE A 1 99 ? 4.472 -1.666 -7.960 1.00 84.44 99 PHE A O 1
ATOM 763 N N . MET A 1 100 ? 4.867 -3.604 -9.012 1.00 85.75 100 MET A N 1
ATOM 764 C CA . MET A 1 100 ? 6.161 -3.200 -9.545 1.00 85.75 100 MET A CA 1
ATOM 765 C C . MET A 1 100 ? 6.266 -3.610 -11.009 1.00 85.75 100 MET A C 1
ATOM 767 O O . MET A 1 100 ? 5.878 -4.716 -11.386 1.00 85.75 100 MET A O 1
ATOM 771 N N . SER A 1 101 ? 6.813 -2.734 -11.848 1.00 85.88 101 SER A N 1
ATOM 772 C CA . SER A 1 101 ? 7.152 -3.110 -13.220 1.00 85.88 101 SER A CA 1
ATOM 773 C C . SER A 1 101 ? 8.251 -4.168 -13.217 1.00 85.88 101 SER A C 1
ATOM 775 O O . SER A 1 101 ? 9.213 -4.066 -12.459 1.00 85.88 101 SER A O 1
ATOM 777 N N . HIS A 1 102 ? 8.184 -5.156 -14.111 1.00 82.00 102 HIS A N 1
ATOM 778 C CA . HIS A 1 102 ? 9.313 -6.076 -14.308 1.00 82.00 102 HIS A CA 1
ATOM 779 C C . HIS A 1 102 ? 10.579 -5.368 -14.830 1.00 82.00 102 HIS A C 1
ATOM 781 O O . HIS A 1 102 ? 11.663 -5.942 -14.759 1.00 82.00 102 HIS A O 1
ATOM 787 N N . ARG A 1 103 ? 10.446 -4.140 -15.356 1.00 83.94 103 ARG A N 1
ATOM 788 C CA . ARG A 1 103 ? 11.564 -3.291 -15.794 1.00 83.94 103 ARG A CA 1
ATOM 789 C C . ARG A 1 103 ? 12.089 -2.375 -14.697 1.00 83.94 103 ARG A C 1
ATOM 791 O O . ARG A 1 103 ? 13.006 -1.611 -14.972 1.00 83.94 103 ARG A O 1
ATOM 798 N N . ASP A 1 104 ? 11.498 -2.401 -13.506 1.00 86.31 104 ASP A N 1
ATOM 799 C CA . ASP A 1 104 ? 11.884 -1.499 -12.432 1.00 86.31 104 ASP A CA 1
ATOM 800 C C . ASP A 1 104 ? 13.298 -1.813 -11.934 1.00 86.31 104 ASP A C 1
ATOM 802 O O . ASP A 1 104 ? 13.554 -2.860 -11.332 1.00 86.31 104 ASP A O 1
ATOM 806 N N . TRP A 1 105 ? 14.230 -0.894 -12.176 1.00 82.75 105 TRP A N 1
ATOM 807 C CA . TRP A 1 105 ? 1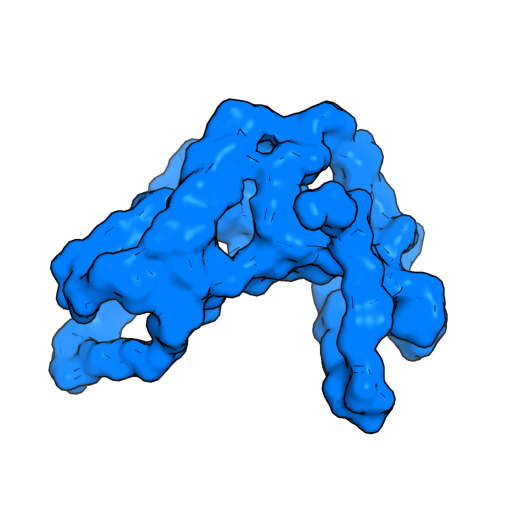5.629 -1.066 -11.792 1.00 82.75 105 TRP A CA 1
ATOM 808 C C . TRP A 1 105 ? 15.844 -1.008 -10.282 1.00 82.75 105 TRP A C 1
ATOM 810 O O . TRP A 1 105 ? 16.856 -1.528 -9.798 1.00 82.75 105 TRP A O 1
ATOM 820 N N . THR A 1 106 ? 14.913 -0.440 -9.505 1.00 76.69 106 THR A N 1
ATOM 821 C CA . THR A 1 106 ? 15.072 -0.391 -8.048 1.00 76.69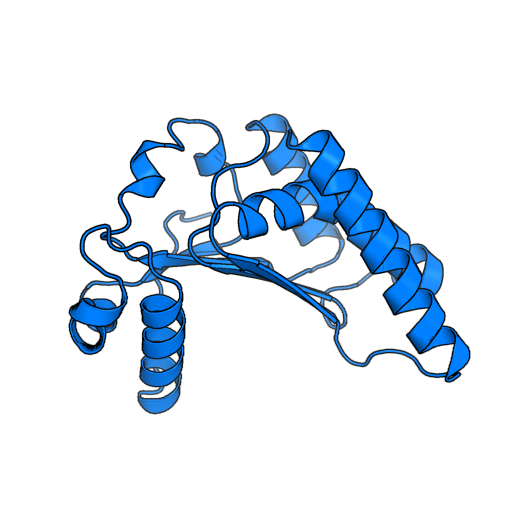 106 THR A CA 1
ATOM 822 C C . THR A 1 106 ? 15.040 -1.781 -7.428 1.00 76.69 106 THR A C 1
ATOM 824 O O . THR A 1 106 ? 15.583 -1.953 -6.339 1.00 76.69 106 THR A O 1
ATOM 827 N N . VAL A 1 107 ? 14.564 -2.812 -8.141 1.00 72.31 107 VAL A N 1
ATOM 828 C CA . VAL A 1 107 ? 14.690 -4.219 -7.724 1.00 72.31 107 VAL A CA 1
ATOM 829 C C . VAL A 1 107 ? 16.135 -4.613 -7.389 1.00 72.31 107 VAL A C 1
ATOM 831 O O . VAL A 1 107 ? 16.370 -5.394 -6.463 1.00 72.31 107 VAL A O 1
ATOM 834 N N . HIS A 1 108 ? 17.111 -4.018 -8.079 1.00 69.88 108 HIS A N 1
ATOM 835 C CA . HIS A 1 108 ? 18.543 -4.228 -7.856 1.00 69.88 108 HIS A CA 1
ATOM 836 C C . HIS A 1 108 ? 19.094 -3.429 -6.667 1.00 69.88 108 HIS A C 1
ATOM 838 O O . HIS A 1 108 ? 20.230 -3.607 -6.260 1.00 69.88 108 HIS A O 1
ATOM 844 N N . THR A 1 109 ? 18.310 -2.556 -6.046 1.00 66.62 109 THR A N 1
ATOM 845 C CA . THR A 1 109 ? 18.693 -1.928 -4.770 1.00 66.62 109 THR A CA 1
ATOM 846 C C . THR A 1 109 ? 18.242 -2.756 -3.565 1.00 66.62 109 THR A C 1
ATOM 848 O O . THR A 1 109 ? 18.606 -2.461 -2.431 1.00 66.62 109 THR A O 1
ATOM 851 N N . HIS A 1 110 ? 17.467 -3.823 -3.791 1.00 61.84 110 HIS A N 1
ATOM 852 C CA . HIS A 1 110 ? 16.798 -4.610 -2.748 1.00 61.84 110 HIS A CA 1
ATOM 853 C C . HIS A 1 110 ? 17.489 -5.944 -2.443 1.00 61.84 110 HIS A C 1
ATOM 855 O O . HIS A 1 110 ? 16.874 -6.828 -1.836 1.00 61.84 110 HIS A O 1
ATOM 861 N N . HIS A 1 111 ? 18.733 -6.126 -2.908 1.00 52.84 111 HIS A N 1
ATOM 862 C CA . HIS A 1 111 ? 19.440 -7.402 -2.869 1.00 52.84 111 HIS A CA 1
ATOM 863 C C . HIS A 1 111 ? 19.427 -7.995 -1.445 1.00 52.84 111 HIS A C 1
ATOM 865 O O . HIS A 1 111 ? 20.022 -7.461 -0.516 1.00 52.84 111 HIS A O 1
ATOM 871 N N . PHE A 1 112 ? 18.709 -9.117 -1.316 1.00 50.38 112 PHE A N 1
ATOM 872 C CA . PHE A 1 112 ? 18.540 -10.011 -0.160 1.00 50.38 112 PHE A CA 1
ATOM 873 C C . PHE A 1 112 ? 17.369 -9.740 0.805 1.00 50.38 112 PHE A C 1
ATOM 875 O O . PHE A 1 112 ? 16.555 -10.647 0.968 1.00 50.38 112 PHE A O 1
ATOM 882 N N . ALA A 1 113 ? 17.199 -8.552 1.392 1.00 48.88 113 ALA A N 1
ATOM 883 C CA . ALA A 1 113 ? 16.199 -8.353 2.462 1.00 48.88 113 ALA A CA 1
ATOM 884 C C . ALA A 1 113 ? 14.731 -8.473 1.993 1.00 48.88 113 ALA A C 1
ATOM 886 O O . ALA A 1 113 ? 13.905 -9.106 2.656 1.00 48.88 113 ALA A O 1
ATOM 887 N N . PHE A 1 114 ? 14.412 -7.938 0.810 1.00 52.66 114 PHE A N 1
ATOM 888 C CA . PHE A 1 114 ? 13.026 -7.837 0.328 1.00 52.66 114 PHE A CA 1
ATOM 889 C C . PHE A 1 114 ? 12.470 -9.132 -0.279 1.00 52.66 114 PHE A C 1
ATOM 891 O O . PHE A 1 114 ? 11.277 -9.237 -0.545 1.00 52.66 114 PHE A O 1
ATOM 898 N N . ARG A 1 115 ? 13.315 -10.157 -0.469 1.00 49.47 115 ARG A N 1
ATOM 899 C CA . ARG A 1 115 ? 12.878 -11.475 -0.970 1.00 49.47 115 ARG A CA 1
ATOM 900 C C . ARG A 1 115 ? 11.981 -12.233 0.012 1.00 49.47 115 ARG A C 1
ATOM 902 O O . ARG A 1 115 ? 11.415 -13.259 -0.342 1.00 49.47 115 ARG A O 1
ATOM 909 N N . SER A 1 116 ? 11.889 -11.739 1.242 1.00 45.97 116 SER A N 1
ATOM 910 C CA . SER A 1 116 ? 11.127 -12.332 2.335 1.00 45.97 116 SER A CA 1
ATOM 911 C C . SER A 1 116 ? 9.763 -11.683 2.557 1.00 45.97 116 SER A C 1
ATOM 913 O O . SER A 1 116 ? 9.041 -12.108 3.450 1.00 45.97 116 SER A O 1
ATOM 915 N N . TRP A 1 117 ? 9.381 -10.669 1.779 1.00 54.31 117 TRP A N 1
ATOM 916 C CA . TRP A 1 117 ? 8.090 -10.003 1.932 1.00 54.31 117 TRP A CA 1
ATOM 917 C C . TRP A 1 117 ? 6.962 -10.865 1.334 1.00 54.31 117 TRP A C 1
ATOM 919 O O . TRP A 1 117 ? 6.962 -11.113 0.134 1.00 54.31 117 TRP A O 1
ATOM 929 N N . ARG A 1 118 ? 6.029 -11.341 2.180 1.00 52.25 118 ARG A N 1
ATOM 930 C CA . ARG A 1 118 ? 4.807 -12.095 1.812 1.00 52.25 118 ARG A CA 1
ATOM 931 C C . ARG A 1 118 ? 3.620 -11.196 1.472 1.00 52.25 118 ARG A C 1
ATOM 933 O O . ARG A 1 118 ? 2.552 -11.716 1.164 1.00 52.25 118 ARG A O 1
ATOM 940 N N . GLY A 1 119 ? 3.774 -9.870 1.465 1.00 54.00 119 GLY A N 1
ATOM 941 C CA . GLY A 1 119 ? 2.917 -9.087 0.574 1.00 54.00 119 GLY A CA 1
ATOM 942 C C . GLY A 1 119 ? 3.135 -9.640 -0.831 1.00 54.00 119 GLY A C 1
ATOM 943 O O . GLY A 1 119 ? 4.288 -9.874 -1.202 1.00 54.00 119 GLY A O 1
ATOM 944 N N . HIS A 1 120 ? 2.083 -9.950 -1.595 1.00 56.03 120 HIS A N 1
ATOM 945 C CA . HIS A 1 120 ? 2.338 -10.460 -2.941 1.00 56.03 120 HIS A CA 1
ATOM 946 C C . HIS A 1 120 ? 2.993 -9.320 -3.721 1.00 56.03 120 HIS A C 1
ATOM 948 O O . HIS A 1 120 ? 2.334 -8.351 -4.104 1.00 56.03 120 HIS A O 1
ATOM 954 N N . ARG A 1 121 ? 4.317 -9.411 -3.909 1.00 62.72 121 ARG A N 1
ATOM 955 C CA . ARG A 1 121 ? 5.010 -8.557 -4.857 1.00 62.72 121 ARG A CA 1
ATOM 956 C C . ARG A 1 121 ? 4.571 -9.011 -6.228 1.00 62.72 121 ARG A C 1
ATOM 958 O O . ARG A 1 121 ? 4.855 -10.124 -6.679 1.00 62.72 121 ARG A O 1
ATOM 965 N N . TYR A 1 122 ? 3.842 -8.115 -6.839 1.00 68.75 122 TYR A N 1
ATOM 966 C CA . TYR A 1 122 ? 3.147 -8.290 -8.073 1.00 68.75 122 TYR A CA 1
ATOM 967 C C . TYR A 1 122 ? 3.974 -7.637 -9.156 1.00 68.75 122 TYR A C 1
ATOM 969 O O . TYR A 1 122 ? 3.967 -6.418 -9.339 1.00 68.75 122 TYR A O 1
ATOM 977 N N . ILE A 1 123 ? 4.743 -8.486 -9.833 1.00 74.62 123 ILE A N 1
ATOM 978 C CA . ILE A 1 123 ? 5.537 -8.052 -10.965 1.00 74.62 123 ILE A CA 1
ATOM 979 C C . ILE A 1 123 ? 4.594 -7.992 -12.159 1.00 74.62 123 ILE A C 1
ATOM 981 O O . ILE A 1 123 ? 4.129 -9.020 -12.658 1.00 74.62 123 ILE A O 1
ATOM 985 N N . LEU A 1 124 ? 4.305 -6.770 -12.595 1.00 76.38 124 LEU A N 1
ATOM 986 C CA . LEU A 1 124 ? 3.476 -6.520 -13.762 1.00 76.38 124 LEU A CA 1
ATOM 987 C C . LEU A 1 124 ? 4.175 -7.131 -14.988 1.00 76.38 124 LEU A C 1
ATOM 989 O O . LEU A 1 124 ? 5.316 -6.751 -15.299 1.00 76.38 124 LEU A O 1
ATOM 993 N N . PRO A 1 125 ? 3.543 -8.100 -15.677 1.00 74.25 125 PRO A N 1
ATOM 994 C CA . PRO A 1 125 ? 4.163 -8.772 -16.808 1.00 74.25 125 PRO A CA 1
ATOM 995 C C . PRO A 1 125 ? 4.317 -7.805 -17.980 1.00 74.25 125 PRO A C 1
ATOM 997 O O . PRO A 1 125 ? 3.592 -6.816 -18.089 1.00 74.25 125 PRO A O 1
ATOM 1000 N N . GLU A 1 126 ? 5.206 -8.138 -18.914 1.00 80.44 126 GLU A N 1
ATOM 1001 C CA . GLU A 1 126 ? 5.377 -7.383 -20.163 1.00 80.44 126 GLU A CA 1
ATOM 1002 C C . GLU A 1 126 ? 4.044 -7.158 -20.892 1.00 80.44 126 GLU A C 1
ATOM 1004 O O . GLU A 1 126 ? 3.802 -6.057 -21.366 1.00 80.44 126 GLU A O 1
ATOM 1009 N N . ALA A 1 127 ? 3.138 -8.143 -20.889 1.00 80.50 127 ALA A N 1
ATOM 1010 C CA . ALA A 1 127 ? 1.820 -8.026 -21.517 1.00 80.50 127 ALA A CA 1
ATOM 1011 C C . ALA A 1 127 ? 0.982 -6.846 -20.990 1.00 80.50 127 ALA A C 1
ATOM 1013 O O . ALA A 1 127 ? 0.208 -6.285 -21.752 1.00 80.50 127 ALA A O 1
ATOM 1014 N N . VAL A 1 128 ? 1.154 -6.455 -19.724 1.00 81.06 128 VAL A N 1
ATOM 1015 C CA . VAL A 1 128 ? 0.511 -5.279 -19.113 1.00 81.06 128 VAL A CA 1
ATOM 1016 C C . VAL A 1 128 ? 1.395 -4.042 -19.315 1.00 81.06 128 VAL A C 1
ATOM 1018 O O . VAL A 1 128 ? 0.932 -2.996 -19.768 1.00 81.06 128 VAL A O 1
ATOM 1021 N N . VAL A 1 129 ? 2.690 -4.170 -19.009 1.00 83.25 129 VAL A N 1
ATOM 1022 C CA . VAL A 1 129 ? 3.647 -3.054 -19.006 1.00 83.25 129 VAL A CA 1
ATOM 1023 C C . VAL A 1 129 ? 3.828 -2.444 -20.396 1.00 83.25 129 VAL A C 1
ATOM 1025 O O . VAL A 1 129 ? 3.934 -1.227 -20.497 1.00 83.25 129 VAL A O 1
ATOM 1028 N N . GLN A 1 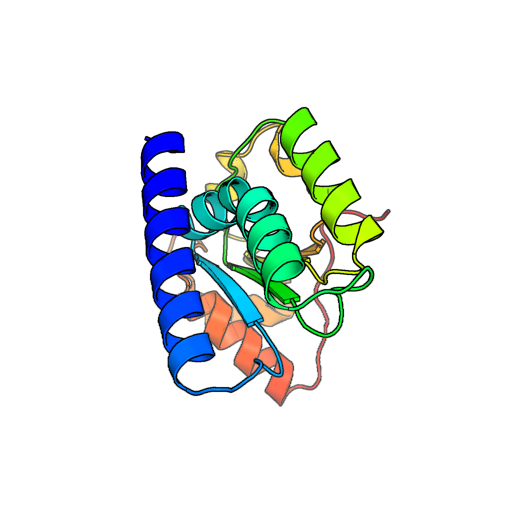130 ? 3.818 -3.235 -21.474 1.00 84.31 130 GLN A N 1
ATOM 1029 C CA . GLN A 1 130 ? 4.031 -2.741 -22.841 1.00 84.31 130 GLN A CA 1
ATOM 1030 C C . GLN A 1 130 ? 3.007 -1.674 -23.260 1.00 84.31 130 GLN A C 1
ATOM 1032 O O . GLN A 1 130 ? 3.359 -0.731 -23.964 1.00 84.31 130 GLN A O 1
ATOM 1037 N N . HIS A 1 131 ? 1.759 -1.777 -22.786 1.00 84.19 131 HIS A N 1
ATOM 1038 C CA . HIS A 1 131 ? 0.681 -0.850 -23.147 1.00 84.19 131 HIS A CA 1
ATOM 1039 C C . HIS A 1 131 ? 0.834 0.531 -22.505 1.00 84.19 131 HIS A C 1
ATOM 1041 O O . HIS A 1 131 ? 0.254 1.500 -22.984 1.00 84.19 131 HIS A O 1
ATOM 1047 N N . CYS A 1 132 ? 1.631 0.629 -21.443 1.00 86.12 132 CYS A N 1
ATOM 1048 C CA . CYS A 1 132 ? 1.903 1.865 -20.715 1.00 86.12 132 CYS A CA 1
ATOM 1049 C C . CYS A 1 132 ? 3.408 2.069 -20.478 1.00 86.12 132 CYS A C 1
ATOM 1051 O O . CYS A 1 132 ? 3.814 2.775 -19.558 1.00 86.12 132 CYS A O 1
ATOM 1053 N N . GLY A 1 133 ? 4.255 1.469 -21.325 1.00 85.06 133 GLY A N 1
ATOM 1054 C CA . GLY A 1 133 ? 5.697 1.366 -21.093 1.00 85.06 133 GLY A CA 1
ATOM 1055 C C . GLY A 1 133 ? 6.403 2.717 -20.975 1.00 85.06 133 GLY A C 1
ATOM 1056 O O . GLY A 1 133 ? 7.300 2.862 -20.148 1.00 85.06 133 GLY A O 1
ATOM 1057 N N . ALA A 1 134 ? 5.968 3.716 -21.749 1.00 89.06 134 ALA A N 1
ATOM 1058 C CA . ALA A 1 134 ? 6.494 5.079 -21.668 1.00 89.06 134 ALA A CA 1
ATOM 1059 C C . ALA A 1 134 ? 6.257 5.715 -20.286 1.00 89.06 134 ALA A C 1
ATOM 1061 O O . ALA A 1 134 ? 7.121 6.424 -19.773 1.00 89.06 134 ALA A O 1
ATOM 1062 N N . GLU A 1 135 ? 5.130 5.394 -19.649 1.00 93.56 135 GLU A N 1
ATOM 1063 C CA . GLU A 1 135 ? 4.691 6.015 -18.397 1.00 93.56 135 GLU A CA 1
ATOM 1064 C C . GLU A 1 135 ? 5.390 5.463 -17.159 1.00 93.56 135 GLU A C 1
ATOM 1066 O O . GLU A 1 135 ? 5.371 6.092 -16.103 1.00 93.56 135 GLU A O 1
ATOM 1071 N N . PHE A 1 136 ? 6.054 4.314 -17.286 1.00 88.94 136 PHE A N 1
ATOM 1072 C CA . PHE A 1 136 ? 6.984 3.820 -16.275 1.00 88.94 136 PHE A CA 1
ATOM 1073 C C . PHE A 1 136 ? 8.334 4.552 -16.303 1.00 88.94 136 PHE A C 1
ATOM 1075 O O . PHE A 1 136 ? 9.141 4.403 -15.380 1.00 88.94 136 PHE A O 1
ATOM 1082 N N . GLY A 1 137 ? 8.589 5.357 -17.337 1.00 90.31 137 GLY A N 1
ATOM 1083 C CA . GLY A 1 137 ? 9.841 6.073 -17.513 1.00 90.31 137 GLY A CA 1
ATOM 1084 C C . GLY A 1 137 ? 11.032 5.156 -17.826 1.00 90.31 137 GLY A C 1
ATOM 1085 O O . GLY A 1 137 ? 10.910 3.929 -17.888 1.00 90.31 137 GLY A O 1
ATOM 1086 N N . PRO A 1 138 ? 12.228 5.741 -18.006 1.00 87.88 138 PRO A N 1
ATOM 1087 C CA . PRO A 1 138 ? 13.413 5.011 -18.463 1.00 87.88 138 PRO A CA 1
ATOM 1088 C C . PRO A 1 138 ? 13.904 3.944 -17.473 1.00 87.88 138 PRO A C 1
ATOM 1090 O O . PRO A 1 138 ? 14.586 3.009 -17.875 1.00 87.88 138 PRO A O 1
ATOM 1093 N N . GLN A 1 139 ? 13.560 4.081 -16.190 1.00 87.06 139 GLN A N 1
ATOM 1094 C CA . GLN A 1 139 ? 13.956 3.158 -15.120 1.00 87.06 139 GLN A CA 1
ATOM 1095 C C . GLN A 1 139 ? 12.868 2.137 -14.772 1.00 87.06 139 GLN A C 1
ATOM 1097 O O . GLN A 1 139 ? 13.057 1.347 -13.854 1.00 87.06 139 GLN A O 1
ATOM 1102 N N . GLY A 1 140 ? 11.709 2.183 -15.437 1.00 88.81 140 GLY A N 1
ATOM 1103 C CA . GLY A 1 140 ? 10.590 1.303 -15.111 1.00 88.81 140 GLY A CA 1
ATOM 1104 C C . GLY A 1 140 ? 9.855 1.645 -13.803 1.00 88.81 140 GLY A C 1
ATOM 1105 O O . GLY A 1 140 ? 9.002 0.868 -13.387 1.00 88.81 140 GLY A O 1
ATOM 1106 N N . HIS A 1 141 ? 10.184 2.762 -13.149 1.00 90.62 141 HIS A N 1
ATOM 1107 C CA . HIS A 1 141 ? 9.852 3.034 -11.745 1.00 90.62 141 HIS A CA 1
ATOM 1108 C C . HIS A 1 141 ? 8.729 4.060 -11.536 1.00 90.62 141 HIS A C 1
ATOM 1110 O O . HIS A 1 141 ? 8.274 4.253 -10.417 1.00 90.62 141 HIS A O 1
ATOM 1116 N N . PHE A 1 142 ? 8.289 4.794 -12.559 1.00 93.19 142 PHE A N 1
ATOM 1117 C CA . PHE A 1 142 ? 7.342 5.891 -12.338 1.00 93.19 142 PHE A CA 1
ATOM 1118 C C . PHE A 1 142 ? 5.946 5.389 -11.948 1.00 93.19 142 PHE A C 1
ATOM 1120 O O . PHE A 1 142 ? 5.378 4.510 -12.597 1.00 93.19 142 PHE A O 1
ATOM 1127 N N . ILE A 1 143 ? 5.366 6.010 -10.911 1.00 91.81 143 ILE A N 1
ATOM 1128 C CA . ILE A 1 143 ? 4.044 5.653 -10.373 1.00 91.81 143 ILE A CA 1
ATOM 1129 C C . ILE A 1 143 ? 2.934 5.733 -11.428 1.00 91.81 143 ILE A C 1
ATOM 1131 O O . ILE A 1 143 ? 1.996 4.941 -11.387 1.00 91.81 143 ILE A O 1
ATOM 1135 N N . LEU A 1 144 ? 3.048 6.653 -12.393 1.00 92.56 144 LEU A N 1
ATOM 1136 C CA . LEU A 1 144 ? 2.058 6.818 -13.456 1.00 92.56 144 LEU A CA 1
ATOM 1137 C C . LEU A 1 144 ? 1.898 5.533 -14.275 1.00 92.56 144 LEU A C 1
ATOM 1139 O O . LEU A 1 144 ? 0.770 5.131 -14.550 1.00 92.56 144 LEU A O 1
ATOM 1143 N N . GLY A 1 145 ? 3.003 4.851 -14.586 1.00 91.44 145 GLY A N 1
ATOM 1144 C CA . GLY A 1 145 ? 2.977 3.544 -15.235 1.00 91.44 145 GLY A CA 1
ATOM 1145 C C . GLY A 1 145 ? 2.203 2.505 -14.424 1.00 91.44 145 GLY A C 1
ATOM 1146 O O . GLY A 1 145 ? 1.357 1.810 -14.980 1.00 91.44 145 GLY A O 1
ATOM 1147 N N . CYS A 1 146 ? 2.405 2.444 -13.102 1.00 88.38 146 CYS A N 1
ATOM 1148 C CA . CYS A 1 146 ? 1.660 1.523 -12.236 1.00 88.38 146 CYS A CA 1
ATOM 1149 C C . CYS A 1 146 ? 0.148 1.799 -12.248 1.00 88.38 146 CYS A C 1
ATOM 1151 O O . CYS A 1 146 ? -0.645 0.861 -12.288 1.00 88.38 146 CYS A O 1
ATOM 1153 N N . LEU A 1 147 ? -0.254 3.073 -12.233 1.00 89.94 147 LEU A N 1
ATOM 1154 C CA . LEU A 1 147 ? -1.668 3.460 -12.269 1.00 89.94 147 LEU A CA 1
ATOM 1155 C C . LEU A 1 147 ? -2.295 3.142 -13.632 1.00 89.94 147 LEU A C 1
ATOM 1157 O O . LEU A 1 147 ? -3.366 2.547 -13.690 1.00 89.94 147 LEU A O 1
ATOM 1161 N N . LYS A 1 148 ? -1.592 3.445 -14.730 1.00 91.19 148 LYS A N 1
ATOM 1162 C CA . LYS A 1 148 ? -2.025 3.114 -16.096 1.00 91.19 148 LYS A CA 1
ATOM 1163 C C . LYS A 1 148 ? -2.133 1.608 -16.323 1.00 91.19 148 LYS A C 1
ATOM 1165 O O . LYS A 1 148 ? -3.061 1.148 -16.982 1.00 91.19 148 LYS A O 1
ATOM 1170 N N . ALA A 1 149 ? -1.215 0.835 -15.750 1.00 88.56 149 ALA A N 1
ATOM 1171 C CA . ALA A 1 149 ? -1.280 -0.618 -15.756 1.00 88.56 149 ALA A CA 1
ATOM 1172 C C . ALA A 1 149 ? -2.512 -1.138 -15.002 1.00 88.56 149 ALA A C 1
ATOM 1174 O O . ALA A 1 149 ? -3.190 -2.029 -15.508 1.00 88.56 149 ALA A O 1
ATOM 1175 N N . ALA A 1 150 ? -2.830 -0.567 -13.834 1.00 86.25 150 ALA A N 1
ATOM 1176 C CA . ALA A 1 150 ? -4.030 -0.922 -13.079 1.00 86.25 150 ALA A CA 1
ATOM 1177 C C . ALA A 1 150 ? -5.321 -0.588 -13.853 1.00 86.25 150 ALA A C 1
ATOM 1179 O O . ALA A 1 150 ? -6.190 -1.450 -13.964 1.00 86.25 150 ALA A O 1
ATOM 1180 N N . GLU A 1 151 ? -5.412 0.601 -14.464 1.00 88.19 151 GLU A N 1
ATOM 1181 C CA . GLU A 1 151 ? -6.536 0.999 -15.334 1.00 88.19 151 GLU A CA 1
ATOM 1182 C C . GLU A 1 151 ? -6.703 0.039 -16.523 1.00 88.19 151 GLU A C 1
ATOM 1184 O O . GLU A 1 151 ? -7.814 -0.373 -16.871 1.00 88.19 151 GLU A O 1
ATOM 1189 N N . TRP A 1 152 ? -5.588 -0.342 -17.155 1.00 87.50 152 TRP A N 1
ATOM 1190 C CA . TRP A 1 152 ? -5.599 -1.282 -18.271 1.00 87.50 152 TRP A CA 1
ATOM 1191 C C . TRP A 1 152 ? -6.057 -2.675 -17.827 1.00 87.50 152 TRP A C 1
ATOM 1193 O O . TRP A 1 152 ? -6.879 -3.290 -18.505 1.00 87.50 152 TRP A O 1
ATOM 1203 N N . MET A 1 153 ? -5.568 -3.159 -16.683 1.00 85.69 153 MET A N 1
ATOM 1204 C CA . MET A 1 153 ? -5.965 -4.444 -16.103 1.00 85.69 153 MET A CA 1
ATOM 1205 C C . MET A 1 153 ? -7.457 -4.498 -15.781 1.00 85.69 153 MET A C 1
ATOM 1207 O O . MET A 1 153 ? -8.121 -5.467 -16.148 1.00 85.69 153 MET A O 1
ATOM 1211 N N . GLU A 1 154 ? -7.988 -3.447 -15.153 1.00 86.25 154 GLU A N 1
ATOM 1212 C CA . GLU A 1 154 ? -9.415 -3.310 -14.856 1.00 86.25 154 GLU A CA 1
ATOM 1213 C C . GLU A 1 154 ? -10.249 -3.336 -16.143 1.00 86.25 154 GLU A C 1
ATOM 1215 O O . GLU A 1 154 ? -11.180 -4.131 -16.268 1.00 86.25 154 GLU A O 1
ATOM 1220 N N . SER A 1 155 ? -9.857 -2.540 -17.143 1.00 87.19 155 SER A N 1
ATOM 1221 C CA . SER A 1 155 ? -10.576 -2.429 -18.420 1.00 87.19 155 SER A CA 1
ATOM 1222 C C . SER A 1 155 ? -10.583 -3.728 -19.231 1.00 87.19 155 SER A C 1
ATOM 1224 O O . SER A 1 155 ? -11.493 -3.959 -20.024 1.00 87.19 155 SER A O 1
ATOM 1226 N N . ASN A 1 156 ? -9.564 -4.572 -19.056 1.00 84.06 156 ASN A N 1
ATOM 1227 C CA . ASN A 1 156 ? -9.399 -5.820 -19.802 1.00 84.06 156 ASN A CA 1
ATOM 1228 C C . ASN A 1 156 ? -9.711 -7.065 -18.956 1.00 84.06 156 ASN A C 1
ATOM 1230 O O . ASN A 1 156 ? -9.487 -8.182 -19.422 1.00 84.06 156 ASN A O 1
ATOM 1234 N N . GLY A 1 157 ? -10.217 -6.890 -17.727 1.00 79.12 157 GLY A N 1
ATOM 1235 C CA . GLY A 1 157 ? -10.585 -7.987 -16.826 1.00 79.12 157 GLY A CA 1
ATOM 1236 C C . GLY A 1 157 ? -9.440 -8.965 -16.556 1.00 79.12 157 GLY A C 1
ATOM 1237 O O . GLY A 1 157 ? -9.674 -10.163 -16.415 1.00 79.12 157 GLY A O 1
ATOM 1238 N N . THR A 1 158 ? -8.201 -8.474 -16.553 1.00 69.56 158 THR A N 1
ATOM 1239 C CA . THR A 1 158 ? -6.997 -9.300 -16.457 1.00 69.56 158 THR A CA 1
ATOM 1240 C C . THR A 1 158 ? -6.309 -9.080 -15.125 1.00 69.56 158 THR A C 1
ATOM 1242 O O . THR A 1 158 ? -5.900 -7.975 -14.775 1.00 69.56 158 THR A O 1
ATOM 1245 N N . ASP A 1 159 ? -6.160 -10.171 -14.388 1.00 63.84 159 ASP A N 1
ATOM 1246 C CA . ASP A 1 159 ? -5.428 -10.263 -13.136 1.00 63.84 159 ASP A CA 1
ATOM 1247 C C . ASP A 1 159 ? -4.072 -10.945 -13.349 1.00 63.84 159 ASP A C 1
ATOM 1249 O O . ASP A 1 159 ? -3.575 -11.568 -12.415 1.00 63.84 159 ASP A O 1
ATOM 1253 N N . GLN A 1 160 ? -3.484 -10.852 -14.561 1.00 56.94 160 GLN A N 1
ATOM 1254 C CA . GLN A 1 160 ? -2.222 -11.500 -14.972 1.00 56.94 160 GLN A CA 1
ATOM 1255 C C . GLN A 1 160 ? -0.991 -10.998 -14.200 1.00 56.94 160 GLN A C 1
ATOM 1257 O O . GLN A 1 160 ? 0.064 -10.695 -14.747 1.00 56.94 160 GLN A O 1
ATOM 1262 N N . VAL A 1 161 ? -1.086 -10.920 -12.892 1.00 57.91 161 VAL A N 1
ATOM 1263 C CA . VAL A 1 161 ? -0.080 -10.421 -12.002 1.00 57.91 161 VAL A CA 1
ATOM 1264 C C . VAL A 1 161 ? 0.624 -11.638 -11.440 1.00 57.91 161 VAL A C 1
ATOM 1266 O O . VAL A 1 161 ? 0.104 -12.372 -10.602 1.00 57.91 161 VAL A O 1
ATOM 1269 N N . LYS A 1 162 ? 1.820 -11.912 -11.960 1.00 55.41 162 LYS A N 1
ATOM 1270 C CA . LYS A 1 162 ? 2.617 -13.023 -11.452 1.00 55.41 162 LYS A CA 1
ATOM 1271 C C . LYS A 1 162 ? 3.219 -12.580 -10.130 1.00 55.41 162 LYS A C 1
ATOM 1273 O O . LYS A 1 162 ? 3.985 -11.613 -10.080 1.00 55.41 162 LYS A O 1
ATOM 1278 N N . SER A 1 163 ? 2.866 -13.279 -9.054 1.00 56.22 163 SER A N 1
ATOM 1279 C CA . SER A 1 163 ? 3.616 -13.120 -7.817 1.00 56.22 163 SER A CA 1
ATOM 1280 C C . SER A 1 163 ? 5.061 -13.526 -8.084 1.00 56.22 163 SER A C 1
ATOM 1282 O O . SER A 1 163 ? 5.317 -14.562 -8.700 1.00 56.22 163 SER A O 1
ATOM 1284 N N . ALA A 1 164 ? 6.009 -12.713 -7.626 1.00 52.34 164 ALA A N 1
ATOM 1285 C CA . ALA A 1 164 ? 7.424 -13.068 -7.685 1.00 52.34 164 ALA A CA 1
ATOM 1286 C C . ALA A 1 164 ? 7.748 -14.329 -6.857 1.00 52.34 164 ALA A C 1
ATOM 1288 O O . ALA A 1 164 ? 8.815 -14.917 -7.033 1.00 52.34 164 ALA A O 1
ATOM 1289 N N . TYR A 1 165 ? 6.843 -14.733 -5.959 1.00 48.50 165 TYR A N 1
ATOM 1290 C CA . TYR A 1 165 ? 7.037 -15.815 -5.005 1.00 48.50 165 TYR A CA 1
ATOM 1291 C C . TYR A 1 165 ? 5.833 -16.765 -5.029 1.00 48.50 165 TYR A C 1
ATOM 1293 O O . TYR A 1 165 ? 4.691 -16.344 -4.863 1.00 48.50 165 TYR A O 1
ATOM 1301 N N . SER A 1 166 ? 6.087 -18.057 -5.231 1.00 46.47 166 SER A N 1
ATOM 1302 C CA . SER A 1 166 ? 5.122 -19.122 -4.944 1.00 46.47 166 SER A CA 1
ATOM 1303 C C . SER A 1 166 ? 5.287 -19.529 -3.479 1.00 46.47 166 SER A C 1
ATOM 1305 O O . SER A 1 166 ? 6.384 -19.953 -3.105 1.00 46.47 166 SER A O 1
ATOM 1307 N N . TYR A 1 167 ? 4.246 -19.365 -2.662 1.00 44.28 167 TYR A N 1
ATOM 1308 C CA . TYR A 1 167 ? 4.227 -19.815 -1.264 1.00 44.28 167 TYR A CA 1
ATOM 1309 C C . TYR A 1 167 ? 3.592 -21.188 -1.120 1.00 44.28 167 TYR A C 1
ATOM 1311 O O . TYR A 1 167 ? 2.611 -21.451 -1.850 1.00 44.28 167 TYR A O 1
#

Sequence (167 aa):
MWHGMRKAASDELSKAVDGILAQGTTPKQIVVTGFSMGGGVSTMAFTDIVEHIRNTWGSHNLGSLLQHLTFAAVAAGDQGFHTVLNNLYERYQIKAWDFMSHRDWTVHTHHFAFRSWRGHRYILPEAVVQHCGAEFGPQGHFILGCLKAAEWMESNGTDQVKSAYSY

Secondary structure (DSSP, 8-state):
-HHHHHHHHHHHHHHHHHHHHHTT---S-EEEEEETHHHHHHHHHHHHHHHHHHHHH--S--TTTEEEEEESPPP-S-HHHHHHHHHHHHHTT-EEEEEEETT-GGGGG-TTGGGG--SEEEEE-HHHHGGGGGGGTTTT--HHHHHHHHHHHHHTT----EES---

Radius of gyration: 16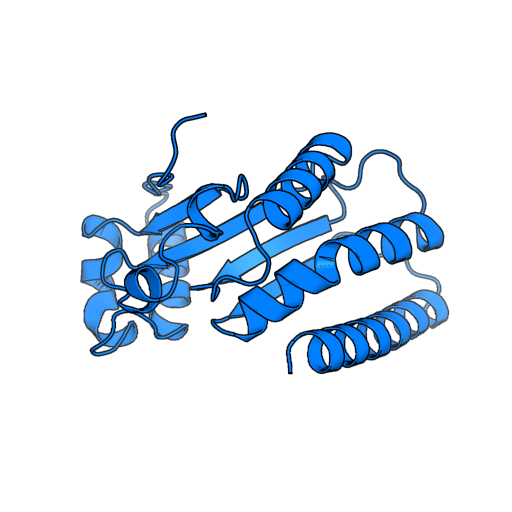.31 Å; chains: 1; bounding box: 38×34×43 Å

Foldseek 3Di:
DLVVLLVVVLVVLVVVLVVQVVVVDDAQADEQEAAAQGLQSSLQNVVVSVVVSCVRPNDQACQRHYEYEYELYQDHDFQVSLQVSVVVCVRNVYQAEYEAEPQAQSVVVRPHGCVNHPNQHFHLDCVLCVVLVPQCPPRNRHVRSSVSSVVVCVVVVHPPTDRPDDD

=== Feature glossary ===
Feature key, reading from the visual/contextual features back to the raw sequence:

Rendered structure images. Structure images are PyMOL renders from six orthogonal camera directions. Cartoon representation draws helices as coils and strands as arrows; sticks shows the backbone as bonds; surface shows the solvent-excluded envelope. Rainbow coloring maps sequence position to hue (blue→red, N→C); chain coloring assigns a distinct color per polypeptide.

Contact-map, Ramachandran, and PAE plots. Three diagnostic plots accompany the record. The Cα contact map visualizes the tertiary structure as a 2D adjacency matrix (8 Å cutoff, sequence-local contacts suppressed). The Ramachandran plot shows the distribution of backbone (φ, ψ) torsions, with points in the α and β basins reflecting secondary structure content. The PAE plot shows AlphaFold's inter-residue confidence as a color matrix.

InterPro / GO / CATH / organism. The annotation block draws on four external resources. InterPro: which protein families and domains the sequence belongs to. GO: standardized terms for what the protein does, what process it participates in, and where in the cell it acts. CATH: which structural fold it has in the CATH hierarchy. Organism: the species of origin.

Nearest PDB structures. Structural nearest neighbors (via Foldseek easy-search vs the PDB). Reported per hit: target PDB id, E-value, and alignment TM-score. A TM-score above ~0.5 is the conventional threshold for 'same fold'.

Predicted aligned error. Predicted aligned error is AlphaFold's pairwise confidence. Unlike pLDDT (per-residue), PAE is per-residue-pair and captures whether two parts of the structure are correctly placed relative to each other. Units are ångströms of expected positional error.

Solvent-accessible surface area. SASA measures how much of the protein is reachable by solvent. It is computed by rolling a water-sized probe over the atomic surface and summing the exposed area (Å²). Per-residue SASA distinguishes core (buried, low SASA) from surface (exposed, high SASA) residues; total SASA is a whole-molecule size measure.

B-factor. Crystallographic B-factors measure how much each atom's electron density is smeared out, in Å². They rise in mobile loops and surface residues and fall in the buried interior. In AlphaFold models this column is repurposed to hold pLDDT instead.

pLDDT. For AlphaFold models, the B-factor field carries pLDDT — the model's own estimate of local accuracy on a 0–100 scale. Regions with pLDDT<50 should be treated as essentially unmodeled; they often correspond to intrinsically disordered segments.

Backbone torsions (φ/ψ). φ (phi) and ψ (psi) are the two rotatable backbone dihedrals per residue: φ is the C(i-1)–N–Cα–C torsion, ψ is the N–Cα–C–N(i+1) torsion, both in degrees on (−180°, 180°]. α-helical residues cluster near (−60°, −45°); β-strand residues near (−120°, +130°). A Ramachandran plot is simply a scatter of (φ, ψ) for every residue.

Radius of gyration, Cα contacts, bounding box. Radius of gyration (Rg) is the root-mean-square distance of Cα atoms from their centroid — a single number for overall size and compactness. A globular domain of N residues has Rg ≈ 2.2·N^0.38 Å; an extended or disordered chain has a much larger Rg. The Cα contact count is the number of residue pairs whose Cα atoms are within 8 Å and are more than four positions apart in sequence — a standard proxy for tertiary packing density. The bounding box is the smallest axis-aligned box enclosing all Cα atoms.

Secondary structure (3-state, P-SEA). Three-state secondary structure (P-SEA) collapses the eight DSSP classes into helix (a), strand (b), and coil (c). P-SEA assigns these from Cα geometry alone — distances and angles — without requiring backbone oxygens, so it works on any Cα trace.

Secondary structure (8-state, DSSP). Secondary structure is the local, repeating backbone conformation. DSSP classifies it into eight states by reading the hydrogen-bond network: three helix types (H, G, I), two β types (E, B), two non-regular types (T, S), and unstructured coil (-).

Foldseek 3Di. The Foldseek 3Di string encodes local tertiary geometry as a 20-letter alphabet — one character per residue — derived from the relative positions of nearby Cα atoms. Unlike the amino-acid sequence, 3Di is a direct function of the 3D structure, so two proteins with the same fold have similar 3Di strings even at low sequence identity.

mmCIF coordinates. Structure coordinates are given as an mmCIF _atom_site loop: one row per atom with element, residue name, chain id, sequence number, and x/y/z position in Å. Only the four main-chain atoms per residue are included here; side chains are omitted to keep the record compact.

Sequence. This is the polypeptide sequence — one letter per residue, N-terminus first. Length ranges from a few dozen residues for small domains to over a thousand for large multi-domain proteins.